Protein AF-A0A836VI85-F1 (afdb_monomer_lite)

pLDDT: mean 90.15, std 8.46, range [58.31, 97.88]

Secondary structure (DSSP, 8-state):
-EEEEEEEETTEEEEEEEE--SS------STTSSHHHHHHHHHTSS--SEEEEEETTEEEEEE-TTPPP-TT--SB--GGGS------SS----TTS-HHHHHHGGGTT-HHHHHHHHHHHHHTT-GGGTT-

Sequence (132 aa):
MSLDIHRQLGDFHLHVELEVGGEILVLYGASGAGKTSTLNAVAGLLTPDSGEIRLDDRVLFRRDAGGRGGRGDRSSLPPRKRGVGYVFQNYALFPHLTAEENVAFSRWPDRDGRNHSLELLERMSLTHLAGR

Foldseek 3Di:
DWDFFWADDPPDIDTDGDDDDPDDDDDDDDPPNCPVVVVCCLLVVDPTQATWDDDVVDTQAHDDHPDDDDDPDPRHDHNVPNPDDDDDPDDPADPPDFQLCRQLVVVPPDPVSNVVSCVVCVVVVNNVRRGD

Structure (mmCIF, N/CA/C/O backbone):
data_AF-A0A836VI85-F1
#
_entry.id   AF-A0A836VI85-F1
#
loop_
_atom_site.group_PDB
_atom_site.id
_atom_site.type_symbol
_atom_site.label_atom_id
_atom_site.label_alt_id
_atom_site.label_comp_id
_atom_site.label_asym_id
_atom_site.label_entity_id
_atom_site.label_seq_id
_atom_site.pdbx_PDB_ins_code
_atom_site.Cartn_x
_atom_site.Cartn_y
_atom_site.Cartn_z
_atom_site.occupancy
_atom_site.B_iso_or_equiv
_atom_site.auth_seq_id
_atom_site.auth_comp_id
_atom_site.auth_asym_id
_atom_site.auth_atom_id
_atom_site.pdbx_PDB_model_num
ATOM 1 N N . MET A 1 1 ? 12.113 -4.963 4.124 1.00 94.12 1 MET A N 1
ATOM 2 C CA . MET A 1 1 ? 11.492 -4.793 2.791 1.00 94.12 1 MET A CA 1
ATOM 3 C C . MET A 1 1 ? 12.558 -4.421 1.774 1.00 94.12 1 MET A C 1
ATOM 5 O O . MET A 1 1 ? 13.302 -3.482 2.011 1.00 94.12 1 MET A O 1
ATOM 9 N N . SER A 1 2 ? 12.611 -5.124 0.647 1.00 96.81 2 SER A N 1
ATOM 10 C CA . SER A 1 2 ? 13.443 -4.751 -0.501 1.00 96.81 2 SER A CA 1
ATOM 11 C C . SER A 1 2 ? 12.587 -4.603 -1.754 1.00 96.81 2 SER A C 1
ATOM 13 O O . SER A 1 2 ? 11.541 -5.246 -1.903 1.00 96.81 2 SER A O 1
ATOM 15 N N . LEU A 1 3 ? 12.998 -3.694 -2.626 1.00 96.19 3 LEU A N 1
ATOM 16 C CA . LEU A 1 3 ? 12.264 -3.284 -3.811 1.00 96.19 3 LEU A CA 1
ATOM 17 C C . LEU A 1 3 ? 13.271 -2.950 -4.907 1.00 96.19 3 LEU A C 1
ATOM 19 O O . LEU A 1 3 ? 14.096 -2.071 -4.704 1.00 96.19 3 LEU A O 1
ATOM 23 N N . ASP A 1 4 ? 13.140 -3.592 -6.059 1.00 97.81 4 ASP A N 1
ATOM 24 C CA . ASP A 1 4 ? 13.757 -3.171 -7.318 1.00 97.81 4 ASP A CA 1
ATOM 25 C C . ASP A 1 4 ? 12.705 -3.352 -8.409 1.00 97.81 4 ASP A C 1
ATOM 27 O O . ASP A 1 4 ? 12.344 -4.482 -8.732 1.00 97.81 4 ASP A O 1
ATOM 31 N N . ILE A 1 5 ? 12.107 -2.268 -8.901 1.00 97.19 5 ILE A N 1
ATOM 32 C CA . ILE A 1 5 ? 10.993 -2.346 -9.855 1.00 97.19 5 ILE A CA 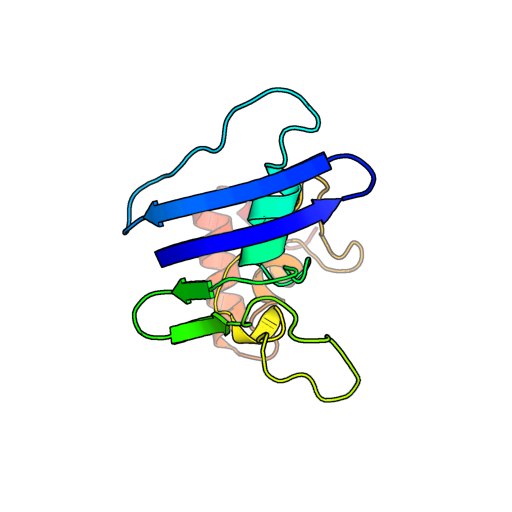1
ATOM 33 C C . ILE A 1 5 ? 11.140 -1.380 -11.011 1.00 97.19 5 ILE A C 1
ATOM 35 O O . ILE A 1 5 ? 11.547 -0.232 -10.847 1.00 97.19 5 ILE A O 1
ATOM 39 N N . HIS A 1 6 ? 10.650 -1.829 -12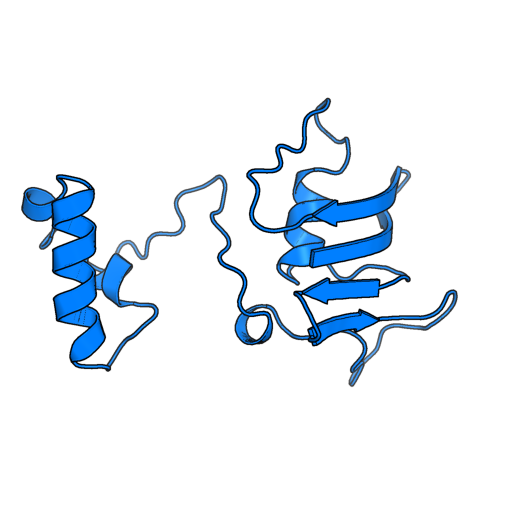.162 1.00 96.88 6 HIS A N 1
ATOM 40 C CA . HIS A 1 6 ? 10.520 -1.025 -13.366 1.00 96.88 6 HIS A CA 1
ATOM 41 C C . HIS A 1 6 ? 9.055 -0.928 -13.780 1.00 96.88 6 HIS A C 1
ATOM 43 O O . HIS A 1 6 ? 8.326 -1.927 -13.771 1.00 96.88 6 HIS A O 1
ATOM 49 N N . ARG A 1 7 ? 8.608 0.273 -14.150 1.00 95.38 7 ARG A N 1
ATOM 50 C CA . ARG A 1 7 ? 7.257 0.500 -14.667 1.00 95.38 7 ARG A CA 1
ATOM 51 C C . ARG A 1 7 ? 7.202 1.672 -15.644 1.00 95.38 7 ARG A C 1
ATOM 53 O O . ARG A 1 7 ? 7.519 2.799 -15.275 1.00 95.38 7 ARG A O 1
ATOM 60 N N . GLN A 1 8 ? 6.667 1.432 -16.836 1.00 94.62 8 GLN A N 1
ATOM 61 C CA . GLN A 1 8 ? 6.310 2.470 -17.794 1.00 94.62 8 GLN A CA 1
ATOM 62 C C . GLN A 1 8 ? 4.916 3.049 -17.486 1.00 94.62 8 GLN A C 1
ATOM 64 O O . GLN A 1 8 ? 3.927 2.324 -17.341 1.00 94.62 8 GLN A O 1
ATOM 69 N N . LEU A 1 9 ? 4.830 4.375 -17.390 1.00 93.06 9 LEU A N 1
ATOM 70 C CA . LEU A 1 9 ? 3.620 5.153 -17.116 1.00 93.06 9 LEU A CA 1
ATOM 71 C C . LEU A 1 9 ? 3.475 6.258 -18.170 1.00 93.06 9 LEU A C 1
ATOM 73 O O . LEU A 1 9 ? 3.863 7.403 -17.945 1.00 93.06 9 LEU A O 1
ATOM 77 N N . GLY A 1 10 ? 2.932 5.910 -19.340 1.00 92.06 10 GLY A N 1
ATOM 78 C CA . GLY A 1 10 ? 2.937 6.820 -20.490 1.00 92.06 10 GLY A CA 1
ATOM 79 C C . GLY A 1 10 ? 4.375 7.088 -20.927 1.00 92.06 10 GLY A C 1
ATOM 80 O O . GLY A 1 10 ? 5.093 6.134 -21.212 1.00 92.06 10 GLY A O 1
ATOM 81 N N . ASP A 1 11 ? 4.808 8.348 -20.898 1.00 93.19 11 ASP A N 1
ATOM 82 C CA . ASP A 1 11 ? 6.181 8.760 -21.240 1.00 93.19 11 ASP A CA 1
ATOM 83 C C . ASP A 1 11 ? 7.149 8.728 -20.042 1.00 93.19 11 ASP A C 1
ATOM 85 O O . ASP A 1 11 ? 8.344 8.977 -20.186 1.00 93.19 11 ASP A O 1
ATOM 89 N N . PHE A 1 12 ? 6.653 8.416 -18.842 1.00 94.19 12 PHE A N 1
ATOM 90 C CA . PHE A 1 12 ? 7.457 8.363 -17.625 1.00 94.19 12 PHE A CA 1
ATOM 91 C C . PHE A 1 12 ? 7.895 6.929 -17.310 1.00 94.19 12 PHE A C 1
ATOM 93 O O . PHE A 1 12 ? 7.060 6.036 -17.165 1.00 94.19 12 PHE A O 1
ATOM 100 N N . HIS A 1 13 ? 9.203 6.720 -17.149 1.00 95.38 13 HIS A N 1
ATOM 101 C CA . HIS A 1 13 ? 9.768 5.451 -16.699 1.00 95.38 13 HIS A CA 1
ATOM 102 C C . HIS A 1 13 ? 10.110 5.526 -15.207 1.00 95.38 13 HIS A C 1
ATOM 104 O O . HIS A 1 13 ? 11.006 6.264 -14.795 1.00 95.38 13 HIS A O 1
ATOM 110 N N . LEU A 1 14 ? 9.389 4.753 -14.399 1.00 96.81 14 LEU A N 1
ATOM 111 C CA . LEU A 1 14 ? 9.644 4.601 -12.975 1.00 96.81 14 LEU A CA 1
ATOM 112 C C . LEU A 1 14 ? 10.628 3.449 -12.759 1.00 96.81 14 LEU A C 1
ATOM 114 O O . LEU A 1 14 ? 10.283 2.298 -13.022 1.00 96.81 14 LEU A O 1
ATOM 118 N N . HIS A 1 15 ? 11.809 3.760 -12.229 1.00 97.31 15 HIS A N 1
ATOM 119 C CA . HIS A 1 15 ? 12.740 2.784 -11.661 1.00 97.31 15 HIS A CA 1
ATOM 120 C C . HIS A 1 15 ? 12.963 3.126 -10.192 1.00 97.31 15 HIS A C 1
ATOM 122 O O . HIS A 1 15 ? 13.254 4.278 -9.867 1.00 97.31 15 HIS A O 1
ATOM 128 N N . VAL A 1 16 ? 12.753 2.154 -9.307 1.00 97.56 16 VAL A N 1
ATOM 129 C CA . VAL A 1 16 ? 12.951 2.334 -7.868 1.00 97.56 16 VAL A CA 1
ATOM 130 C C . VAL A 1 16 ? 13.698 1.139 -7.321 1.00 97.56 16 VAL A C 1
ATOM 132 O O . VAL A 1 16 ? 13.172 0.031 -7.376 1.00 97.56 16 VAL A O 1
ATOM 135 N N . GLU A 1 17 ? 14.856 1.413 -6.735 1.00 97.69 17 GLU A N 1
ATOM 136 C CA . GLU A 1 17 ? 15.659 0.468 -5.972 1.00 97.69 17 GLU A CA 1
ATOM 137 C C . GLU A 1 17 ? 15.787 0.991 -4.535 1.00 97.69 17 GLU A C 1
ATOM 139 O O . GLU A 1 17 ? 16.211 2.130 -4.320 1.00 97.69 17 GLU A O 1
ATOM 144 N N . LEU A 1 18 ? 15.351 0.205 -3.549 1.00 95.69 18 LEU A N 1
ATOM 145 C CA . LEU A 1 18 ? 15.501 0.528 -2.130 1.00 95.69 18 LEU A CA 1
ATOM 146 C C . LEU A 1 18 ? 15.497 -0.722 -1.250 1.00 95.69 18 LEU A C 1
ATOM 148 O O . LEU A 1 18 ? 14.832 -1.721 -1.537 1.00 95.69 18 LEU A O 1
ATOM 152 N N . GLU A 1 19 ? 16.156 -0.596 -0.105 1.00 96.31 19 GLU A N 1
ATOM 153 C CA . GLU A 1 19 ? 16.006 -1.482 1.041 1.00 96.31 19 GLU A CA 1
ATOM 154 C C . GLU A 1 19 ? 15.591 -0.658 2.257 1.00 96.31 19 GLU A C 1
ATOM 156 O O . GLU A 1 19 ? 16.136 0.414 2.511 1.00 96.31 19 GLU A O 1
ATOM 161 N N . VAL A 1 20 ? 14.592 -1.157 2.982 1.00 94.88 20 VAL A N 1
ATOM 162 C CA . VAL A 1 20 ? 14.032 -0.537 4.185 1.00 94.88 20 VAL A CA 1
ATOM 163 C C . VAL A 1 20 ? 13.766 -1.599 5.239 1.00 94.88 20 VAL A C 1
ATOM 165 O O . VAL A 1 20 ? 13.231 -2.663 4.929 1.00 94.88 20 VAL A O 1
ATOM 168 N N . GLY A 1 21 ? 14.107 -1.318 6.487 1.00 93.38 21 GLY A N 1
ATOM 169 C CA . GLY A 1 21 ? 13.830 -2.148 7.650 1.00 93.38 21 GLY A CA 1
ATOM 170 C C . GLY A 1 21 ? 12.572 -1.708 8.402 1.00 93.38 21 GLY A C 1
ATOM 171 O O . GLY A 1 21 ? 11.487 -1.598 7.832 1.00 93.38 21 GLY A O 1
ATOM 172 N N . GLY A 1 22 ? 12.723 -1.519 9.715 1.00 91.12 22 GLY A N 1
ATOM 173 C CA . GLY A 1 22 ? 11.666 -1.081 10.634 1.00 91.12 22 GLY A CA 1
ATOM 174 C C . GLY A 1 22 ? 11.601 0.436 10.835 1.00 91.12 22 GLY A C 1
ATOM 175 O O . GLY A 1 22 ? 10.917 0.901 11.746 1.00 91.12 22 GLY A O 1
ATOM 176 N N . GLU A 1 23 ? 12.347 1.208 10.049 1.00 94.19 23 GLU A N 1
ATOM 177 C CA . GLU A 1 23 ? 12.362 2.665 10.113 1.00 94.19 23 GLU A CA 1
ATOM 178 C C . GLU A 1 23 ? 11.186 3.331 9.383 1.00 94.19 23 GLU A C 1
ATOM 180 O O . GLU A 1 23 ? 10.450 2.728 8.600 1.00 94.19 23 GLU A O 1
ATOM 185 N N . ILE A 1 24 ? 11.027 4.633 9.629 1.00 95.00 24 ILE A N 1
ATOM 186 C CA . ILE A 1 24 ? 10.090 5.480 8.894 1.00 95.00 24 ILE A CA 1
ATOM 187 C C . ILE A 1 24 ? 10.799 6.013 7.645 1.00 95.00 24 ILE A C 1
ATOM 189 O O . ILE A 1 24 ? 11.646 6.901 7.735 1.00 95.00 24 ILE A O 1
ATOM 193 N N . LEU A 1 25 ? 10.413 5.503 6.475 1.00 94.75 25 LEU A N 1
ATOM 194 C CA . LEU A 1 25 ? 10.841 6.033 5.181 1.00 94.75 25 LEU A CA 1
ATOM 195 C C . LEU A 1 25 ? 9.862 7.103 4.676 1.00 94.75 25 LEU A C 1
ATOM 197 O O . LEU A 1 25 ? 8.652 6.877 4.618 1.00 94.75 25 LEU A O 1
ATOM 201 N N . VAL A 1 26 ? 10.394 8.234 4.206 1.00 95.12 26 VAL A N 1
ATOM 202 C CA . VAL A 1 26 ? 9.623 9.268 3.501 1.00 95.12 26 VAL A CA 1
ATOM 203 C C . VAL A 1 26 ? 10.044 9.325 2.033 1.00 95.12 26 VAL A C 1
ATOM 205 O O . VAL A 1 26 ? 11.195 9.615 1.720 1.00 95.12 26 VAL A O 1
ATOM 208 N N . LEU A 1 27 ? 9.095 9.109 1.117 1.00 94.50 27 LEU A N 1
ATOM 209 C CA . LEU A 1 27 ? 9.290 9.360 -0.314 1.00 94.50 27 LEU A CA 1
ATOM 210 C C . LEU A 1 27 ? 8.944 10.820 -0.630 1.00 94.50 27 LEU A C 1
ATOM 212 O O . LEU A 1 27 ? 7.773 11.203 -0.610 1.00 94.50 27 LEU A O 1
ATOM 216 N N . TYR A 1 28 ? 9.951 11.631 -0.952 1.00 95.00 28 TYR A N 1
ATOM 217 C CA . TYR A 1 28 ? 9.795 13.056 -1.254 1.00 95.00 28 TYR A CA 1
ATOM 218 C C . TYR A 1 28 ? 10.166 13.383 -2.707 1.00 95.00 28 TYR A C 1
ATOM 220 O O . TYR A 1 28 ? 11.048 12.763 -3.291 1.00 95.00 28 TYR A O 1
ATOM 228 N N . GLY A 1 29 ? 9.481 14.362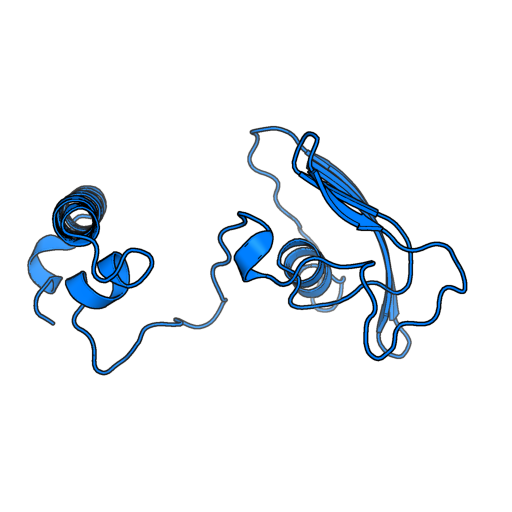 -3.305 1.00 94.38 29 GLY A N 1
ATOM 229 C CA . GLY A 1 29 ? 9.751 14.825 -4.669 1.00 94.38 29 GLY A CA 1
ATOM 230 C C . GLY A 1 29 ? 8.565 15.551 -5.304 1.00 94.38 29 GLY A C 1
ATOM 231 O O . GLY A 1 29 ? 7.457 15.538 -4.758 1.00 94.38 29 GLY A O 1
ATOM 232 N N . ALA A 1 30 ? 8.771 16.141 -6.484 1.00 93.88 30 ALA A N 1
ATOM 233 C CA . ALA A 1 30 ? 7.748 16.884 -7.229 1.00 93.88 30 ALA A CA 1
ATOM 234 C C . ALA A 1 30 ? 6.500 16.041 -7.565 1.00 93.88 30 ALA A C 1
ATOM 236 O O . ALA A 1 30 ? 6.526 14.803 -7.537 1.00 93.88 30 ALA A O 1
ATOM 237 N N . SER A 1 31 ? 5.380 16.699 -7.883 1.00 92.56 31 SER A N 1
ATOM 238 C CA . SER A 1 31 ? 4.206 15.999 -8.423 1.00 92.56 31 SER A CA 1
ATOM 239 C C . SER A 1 31 ? 4.593 15.215 -9.682 1.00 92.56 31 SER A C 1
ATOM 241 O O . SER A 1 31 ? 5.412 15.678 -10.469 1.00 92.56 31 SER A O 1
ATOM 243 N N . GLY A 1 32 ? 4.065 14.001 -9.839 1.00 91.19 32 GLY A N 1
ATOM 244 C CA . GLY A 1 32 ? 4.422 13.124 -10.960 1.00 91.19 32 GLY A CA 1
ATOM 245 C C . GLY A 1 32 ? 5.737 12.345 -10.809 1.00 91.19 32 GLY A C 1
ATOM 246 O O . GLY A 1 32 ? 5.966 11.436 -11.591 1.00 91.19 32 GLY A O 1
ATOM 247 N N . ALA A 1 33 ? 6.547 12.578 -9.767 1.00 94.06 33 ALA A N 1
ATOM 248 C CA . ALA A 1 33 ? 7.815 11.859 -9.547 1.00 94.06 33 ALA A CA 1
ATOM 249 C C . ALA A 1 33 ? 7.674 10.359 -9.177 1.00 94.06 33 ALA A C 1
ATOM 251 O O . ALA A 1 33 ? 8.610 9.754 -8.673 1.00 94.06 33 ALA A O 1
ATOM 252 N N . GLY A 1 34 ? 6.492 9.757 -9.337 1.00 94.69 34 GLY A N 1
ATOM 253 C CA . GLY A 1 34 ? 6.284 8.325 -9.106 1.00 94.69 34 GLY A CA 1
ATOM 254 C C . GLY A 1 34 ? 5.966 7.892 -7.672 1.00 94.69 34 GLY A C 1
ATOM 255 O O . GLY A 1 34 ? 5.612 6.739 -7.487 1.00 94.69 34 GLY A O 1
ATOM 256 N N . LYS A 1 35 ? 5.975 8.783 -6.669 1.00 95.56 35 LYS A N 1
ATOM 257 C CA . LYS A 1 35 ? 5.717 8.447 -5.244 1.00 95.56 35 LYS A CA 1
ATOM 258 C C . LYS A 1 35 ? 4.487 7.554 -5.017 1.00 95.56 35 LYS A C 1
ATOM 260 O O . LYS A 1 35 ? 4.591 6.473 -4.447 1.00 95.56 35 LYS A O 1
ATOM 265 N N . THR A 1 36 ? 3.319 7.996 -5.487 1.00 94.56 36 THR A N 1
ATOM 266 C CA . THR A 1 36 ? 2.065 7.239 -5.352 1.00 94.56 36 THR A CA 1
ATOM 267 C C . THR A 1 36 ? 2.123 5.928 -6.131 1.00 94.56 36 THR A C 1
ATOM 269 O O . THR A 1 36 ? 1.610 4.921 -5.662 1.00 94.56 36 THR A O 1
ATOM 272 N N . SER A 1 37 ? 2.787 5.906 -7.289 1.00 95.75 37 SER A N 1
ATOM 273 C CA . SER A 1 37 ? 2.988 4.687 -8.077 1.00 95.75 37 SER A CA 1
ATOM 274 C C . SER A 1 37 ? 3.879 3.677 -7.354 1.00 95.75 37 SER A C 1
ATOM 276 O O . SER A 1 37 ? 3.556 2.493 -7.362 1.00 95.75 37 SER A O 1
ATOM 278 N N . THR A 1 38 ? 4.934 4.129 -6.671 1.00 96.44 38 THR A N 1
ATOM 279 C CA . THR A 1 38 ? 5.794 3.296 -5.821 1.00 96.44 38 THR A CA 1
ATOM 280 C C . THR A 1 38 ? 4.997 2.690 -4.669 1.00 96.44 38 THR A C 1
ATOM 282 O O . THR A 1 38 ? 5.011 1.474 -4.481 1.00 96.44 38 THR A O 1
ATOM 285 N N . LEU A 1 39 ? 4.225 3.505 -3.940 1.00 95.69 39 LEU A N 1
ATOM 286 C CA . LEU A 1 39 ? 3.379 3.013 -2.846 1.00 95.69 39 LEU A CA 1
ATOM 287 C C . LEU A 1 39 ? 2.291 2.048 -3.352 1.00 95.69 39 LEU A C 1
ATOM 289 O O . LEU A 1 39 ? 2.073 0.993 -2.756 1.00 95.69 39 LEU A O 1
ATOM 293 N N . ASN A 1 40 ? 1.663 2.348 -4.492 1.00 95.62 40 ASN A N 1
ATOM 294 C CA . ASN A 1 40 ? 0.701 1.459 -5.145 1.00 95.62 40 ASN A CA 1
ATOM 295 C C . ASN A 1 40 ? 1.345 0.137 -5.583 1.00 95.62 40 ASN A C 1
ATOM 297 O O . ASN A 1 40 ? 0.698 -0.908 -5.493 1.00 95.62 40 ASN A O 1
ATOM 301 N N . ALA A 1 41 ? 2.598 0.158 -6.044 1.00 96.25 41 ALA A N 1
ATOM 302 C CA . ALA A 1 41 ? 3.328 -1.043 -6.430 1.00 96.25 41 ALA A CA 1
ATOM 303 C C . ALA A 1 41 ? 3.572 -1.958 -5.228 1.00 96.25 41 ALA A C 1
ATOM 305 O O . ALA A 1 41 ? 3.303 -3.156 -5.317 1.00 96.25 41 ALA A O 1
ATOM 306 N N . VAL A 1 42 ? 3.987 -1.396 -4.088 1.00 96.19 42 VAL A N 1
ATOM 307 C CA . VAL A 1 42 ? 4.159 -2.125 -2.818 1.00 96.19 42 VAL A CA 1
ATOM 308 C C . VAL A 1 42 ? 2.821 -2.674 -2.309 1.00 96.19 42 VAL A C 1
ATOM 310 O O . VAL A 1 42 ? 2.731 -3.853 -1.959 1.00 96.19 42 VAL A O 1
ATOM 313 N N . ALA A 1 43 ? 1.750 -1.878 -2.364 1.00 95.56 43 ALA A N 1
ATOM 314 C CA . ALA A 1 43 ? 0.403 -2.288 -1.957 1.00 95.56 43 ALA A CA 1
ATOM 315 C C . ALA A 1 43 ? -0.266 -3.290 -2.919 1.00 95.56 43 ALA A C 1
ATOM 317 O O . ALA A 1 43 ? -1.255 -3.927 -2.563 1.00 95.56 43 ALA A O 1
ATOM 318 N N . GLY A 1 44 ? 0.259 -3.455 -4.136 1.00 95.12 44 GLY A N 1
ATOM 319 C CA . GLY A 1 44 ? -0.316 -4.316 -5.175 1.00 95.12 44 GLY A CA 1
ATOM 320 C C . GLY A 1 44 ? -1.497 -3.716 -5.926 1.00 95.12 44 GLY A C 1
ATOM 321 O O . GLY A 1 44 ? -2.223 -4.445 -6.597 1.00 95.12 44 GLY A O 1
ATOM 322 N N . LEU A 1 45 ? -1.690 -2.404 -5.807 1.00 94.25 45 LEU A N 1
ATOM 323 C CA . LEU A 1 45 ? -2.660 -1.618 -6.572 1.00 94.25 45 LEU A CA 1
ATOM 324 C C . LEU A 1 45 ? -2.124 -1.250 -7.963 1.00 94.25 45 LEU A C 1
ATOM 326 O O . LEU A 1 45 ? -2.892 -0.941 -8.868 1.00 94.25 45 LEU A O 1
ATOM 330 N N . LEU A 1 46 ? -0.804 -1.313 -8.133 1.00 94.38 46 LEU A N 1
ATOM 331 C CA . LEU A 1 46 ? -0.109 -1.199 -9.405 1.00 94.38 46 LEU A CA 1
ATOM 332 C C . LEU A 1 46 ? 0.796 -2.422 -9.580 1.00 94.38 46 LEU A C 1
ATOM 334 O O . LEU A 1 46 ? 1.477 -2.840 -8.647 1.00 94.38 46 LEU A O 1
ATOM 338 N N . THR A 1 47 ? 0.804 -3.018 -10.770 1.00 94.00 47 THR A N 1
ATOM 339 C CA . THR A 1 47 ? 1.711 -4.127 -11.093 1.00 94.00 47 THR A CA 1
ATOM 340 C C . THR A 1 47 ? 2.896 -3.582 -11.889 1.00 94.00 47 THR A C 1
ATOM 342 O O . THR A 1 47 ? 2.657 -3.011 -12.953 1.00 94.00 47 THR A O 1
ATOM 345 N N . PRO A 1 48 ? 4.146 -3.735 -11.411 1.00 95.31 48 PRO A N 1
ATOM 346 C CA . PRO A 1 48 ? 5.327 -3.373 -12.192 1.00 95.31 48 PRO A CA 1
ATOM 347 C C . PRO A 1 48 ? 5.434 -4.180 -13.492 1.00 95.31 48 PRO A C 1
ATOM 349 O O . PRO A 1 48 ? 4.802 -5.232 -13.643 1.00 95.31 48 PRO A O 1
ATOM 352 N N . ASP A 1 49 ? 6.252 -3.700 -14.424 1.00 94.19 49 ASP A N 1
ATOM 353 C CA . ASP A 1 49 ? 6.551 -4.398 -15.676 1.00 94.19 49 ASP A CA 1
ATOM 354 C C . ASP A 1 49 ? 7.607 -5.481 -15.475 1.00 94.19 49 ASP A C 1
ATOM 356 O O . ASP A 1 49 ? 7.476 -6.553 -16.059 1.00 94.19 49 ASP A O 1
ATOM 360 N N . SER A 1 50 ? 8.585 -5.238 -14.601 1.00 95.50 50 SER A N 1
ATOM 361 C CA . SER A 1 50 ? 9.607 -6.200 -14.177 1.00 95.50 50 SER A CA 1
ATOM 362 C C . SER A 1 50 ? 10.187 -5.826 -12.810 1.00 95.50 50 SER A C 1
ATOM 364 O O . SER A 1 50 ? 9.870 -4.766 -12.260 1.00 95.50 50 SER A O 1
ATOM 366 N N . GLY A 1 51 ? 11.024 -6.710 -12.269 1.00 96.19 51 GLY A N 1
ATOM 367 C CA . GLY A 1 51 ? 11.697 -6.543 -10.987 1.00 96.19 51 GLY A CA 1
ATOM 368 C C . GLY A 1 51 ? 11.079 -7.385 -9.872 1.00 96.19 51 GLY A C 1
ATOM 369 O O . GLY A 1 51 ? 10.355 -8.350 -10.129 1.00 96.19 51 GLY A O 1
ATOM 370 N N . GLU A 1 52 ? 11.355 -7.022 -8.626 1.00 97.06 52 GLU A N 1
ATOM 371 C CA . GLU A 1 52 ? 10.999 -7.760 -7.421 1.00 97.06 52 GLU A CA 1
ATOM 372 C C . GLU A 1 52 ? 10.581 -6.832 -6.269 1.00 97.06 52 GLU A C 1
ATOM 374 O O . GLU A 1 52 ? 11.120 -5.748 -6.067 1.00 97.06 52 GLU A O 1
ATOM 379 N N . ILE A 1 53 ? 9.604 -7.289 -5.482 1.00 97.88 53 ILE A N 1
ATOM 380 C CA . ILE A 1 53 ? 9.203 -6.685 -4.209 1.00 97.88 53 ILE A CA 1
ATOM 381 C C . ILE A 1 53 ? 9.220 -7.788 -3.156 1.00 97.88 53 ILE A C 1
ATOM 383 O O . ILE A 1 53 ? 8.474 -8.766 -3.288 1.00 97.88 53 ILE A O 1
ATOM 387 N N . ARG A 1 54 ? 9.999 -7.617 -2.085 1.00 97.12 54 ARG A N 1
ATOM 388 C CA . ARG A 1 54 ? 10.013 -8.520 -0.928 1.00 97.12 54 ARG A CA 1
ATOM 389 C C . ARG A 1 54 ? 9.663 -7.794 0.357 1.00 97.12 54 ARG A C 1
ATOM 391 O O . ARG A 1 54 ? 10.185 -6.720 0.645 1.00 97.12 54 ARG A O 1
ATOM 398 N N . LEU A 1 55 ? 8.850 -8.440 1.178 1.00 95.44 55 LEU A N 1
ATOM 399 C CA . LEU A 1 55 ? 8.657 -8.078 2.574 1.00 95.44 55 LEU A CA 1
ATOM 400 C C . LEU A 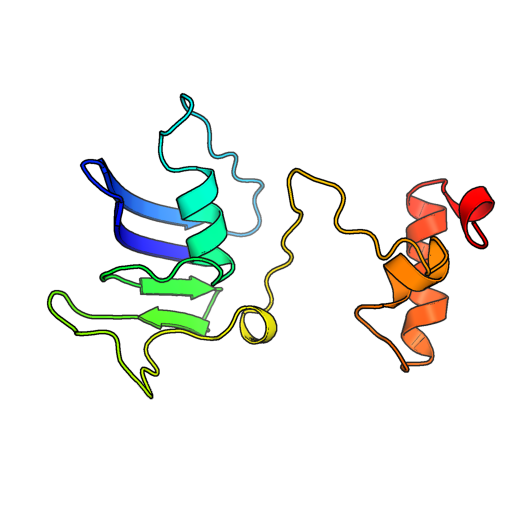1 55 ? 9.233 -9.213 3.417 1.00 95.44 55 LEU A C 1
ATOM 402 O O . LEU A 1 55 ? 8.680 -10.312 3.426 1.00 95.44 55 LEU A O 1
ATOM 406 N N . ASP A 1 56 ? 10.374 -8.951 4.046 1.00 90.12 56 ASP A N 1
ATOM 407 C CA . ASP A 1 56 ? 11.198 -9.954 4.725 1.00 90.12 56 ASP A CA 1
ATOM 408 C C . ASP A 1 56 ? 11.500 -11.138 3.780 1.00 90.12 56 ASP A C 1
ATOM 410 O O . ASP A 1 56 ? 11.936 -10.941 2.640 1.00 90.12 56 ASP A O 1
ATOM 414 N N . ASP A 1 57 ? 11.202 -12.368 4.195 1.00 90.56 57 ASP A N 1
ATOM 415 C CA . ASP A 1 57 ? 11.397 -13.568 3.371 1.00 90.56 57 ASP A CA 1
ATOM 416 C C . ASP A 1 57 ? 10.306 -13.780 2.309 1.00 90.56 57 ASP A C 1
ATOM 418 O O . ASP A 1 57 ? 10.385 -14.702 1.490 1.00 90.56 57 ASP A O 1
ATOM 422 N N . ARG A 1 58 ? 9.265 -12.939 2.287 1.00 94.75 58 ARG A N 1
ATOM 423 C CA . ARG A 1 58 ? 8.104 -13.118 1.411 1.00 94.75 58 ARG A CA 1
ATOM 424 C C . ARG A 1 58 ? 8.236 -12.299 0.135 1.00 94.75 58 ARG A C 1
ATOM 426 O O . ARG A 1 58 ? 8.203 -11.072 0.155 1.00 94.75 58 ARG A O 1
ATOM 433 N N . VAL A 1 59 ? 8.261 -12.989 -1.002 1.00 96.50 59 VAL A N 1
ATOM 434 C CA . VAL A 1 59 ? 8.161 -12.362 -2.327 1.00 96.50 59 VAL A CA 1
ATOM 435 C C . VAL A 1 59 ? 6.714 -11.929 -2.572 1.00 96.50 59 VAL A C 1
ATOM 437 O O . VAL A 1 59 ? 5.808 -12.760 -2.659 1.00 96.50 59 VAL A O 1
ATOM 440 N N . LEU A 1 60 ? 6.489 -10.620 -2.669 1.00 96.75 60 LEU A N 1
ATOM 441 C CA . LEU A 1 60 ? 5.185 -10.023 -2.969 1.00 96.75 60 LEU A CA 1
ATOM 442 C C . LEU A 1 60 ? 4.960 -9.879 -4.472 1.00 96.75 60 LEU A C 1
ATOM 444 O O . LEU A 1 60 ? 3.831 -10.012 -4.951 1.00 96.75 60 LEU A O 1
ATOM 448 N N . PHE A 1 61 ? 6.034 -9.597 -5.204 1.00 96.81 61 PHE A N 1
ATOM 449 C CA . PHE A 1 61 ? 6.055 -9.557 -6.655 1.00 96.81 61 PHE A CA 1
ATOM 450 C C . PHE A 1 61 ? 7.429 -9.991 -7.170 1.00 96.81 61 PHE A C 1
ATOM 452 O O . PHE A 1 61 ? 8.430 -9.638 -6.558 1.00 96.81 61 PHE A O 1
ATOM 459 N N . ARG A 1 62 ? 7.484 -10.726 -8.283 1.00 95.62 62 ARG A N 1
ATOM 460 C CA . ARG A 1 62 ? 8.713 -10.990 -9.044 1.00 95.62 62 ARG A CA 1
ATOM 461 C C . ARG A 1 62 ? 8.377 -11.246 -10.502 1.00 95.62 62 ARG A C 1
ATOM 463 O O . ARG A 1 62 ? 7.613 -12.168 -10.784 1.00 95.62 62 ARG A O 1
ATOM 470 N N . ARG A 1 63 ? 8.985 -10.499 -11.420 1.00 93.81 63 ARG A N 1
ATOM 471 C CA . ARG A 1 63 ? 8.873 -10.747 -12.858 1.00 93.81 63 ARG A CA 1
ATOM 472 C C . ARG A 1 63 ? 10.159 -10.372 -13.589 1.00 93.81 63 ARG A C 1
ATOM 474 O O . ARG A 1 63 ? 10.659 -9.263 -13.428 1.00 93.81 63 ARG A O 1
ATOM 481 N N . ASP A 1 64 ? 10.624 -11.269 -14.448 1.00 90.38 64 ASP A N 1
ATOM 482 C CA . ASP A 1 64 ? 11.791 -11.029 -15.296 1.00 90.38 64 ASP A CA 1
ATOM 483 C C . ASP A 1 64 ? 11.502 -9.999 -16.397 1.00 90.38 64 ASP A C 1
ATOM 485 O O . ASP A 1 64 ? 10.354 -9.794 -16.814 1.00 90.38 64 ASP A O 1
ATOM 489 N N . ALA A 1 65 ? 12.563 -9.374 -16.909 1.00 81.69 65 ALA A N 1
ATOM 490 C CA . ALA A 1 65 ? 12.474 -8.460 -18.041 1.00 81.69 65 ALA A CA 1
ATOM 491 C C . ALA A 1 65 ? 11.881 -9.173 -19.273 1.00 81.69 65 ALA A C 1
ATOM 493 O O . ALA A 1 65 ? 12.341 -10.238 -19.679 1.00 81.69 65 ALA A O 1
ATOM 494 N N . GLY A 1 66 ? 10.835 -8.591 -19.867 1.00 75.50 66 GLY A N 1
ATOM 495 C CA . GLY A 1 66 ? 10.124 -9.175 -21.013 1.00 75.50 66 GLY A CA 1
ATOM 496 C C . GLY A 1 66 ? 9.046 -10.209 -20.655 1.00 75.50 66 GLY A C 1
ATOM 497 O O . GLY A 1 66 ? 8.340 -10.682 -21.551 1.00 75.50 66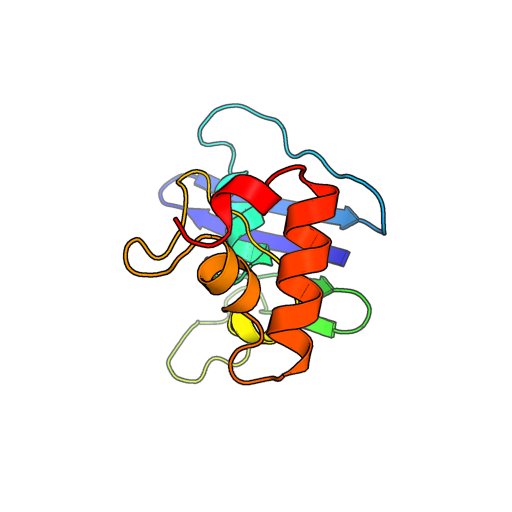 GLY A O 1
ATOM 498 N N . GLY A 1 67 ? 8.861 -10.527 -19.368 1.00 74.69 67 GLY A N 1
ATOM 499 C CA . GLY A 1 67 ? 7.733 -11.329 -18.900 1.00 74.69 67 GLY A CA 1
ATOM 500 C C . GLY A 1 67 ? 6.402 -10.641 -19.218 1.00 74.69 67 GLY A C 1
ATOM 501 O O . GLY A 1 67 ? 6.199 -9.471 -18.898 1.00 74.69 67 GLY A O 1
ATOM 502 N N . ARG A 1 68 ? 5.466 -11.349 -19.859 1.00 69.56 68 ARG A N 1
ATOM 503 C CA . ARG A 1 68 ? 4.140 -10.794 -20.172 1.00 69.56 68 ARG A CA 1
ATOM 504 C C . ARG A 1 68 ? 3.156 -11.098 -19.046 1.00 69.56 68 ARG A C 1
ATOM 506 O O . ARG A 1 68 ? 2.933 -12.259 -18.718 1.00 69.56 68 ARG A O 1
ATOM 513 N N . GLY A 1 69 ? 2.536 -10.053 -18.498 1.00 68.12 69 GLY A N 1
ATOM 514 C CA . GLY A 1 69 ? 1.386 -10.194 -17.605 1.00 68.12 69 GLY A CA 1
ATOM 515 C C . GLY A 1 69 ? 0.154 -10.681 -18.374 1.00 68.12 69 GLY A C 1
ATOM 516 O O . GLY A 1 69 ? -0.110 -10.231 -19.489 1.00 68.12 69 GLY A O 1
ATOM 517 N N . GLY A 1 70 ? -0.602 -11.611 -17.792 1.00 69.38 70 GLY A N 1
ATOM 518 C CA . GLY A 1 70 ? -1.764 -12.222 -18.435 1.00 69.38 70 GLY A CA 1
ATOM 519 C C . GLY A 1 70 ? -2.698 -12.923 -17.451 1.00 69.38 70 GLY A C 1
ATOM 520 O O . GLY A 1 70 ? -2.512 -12.884 -16.234 1.00 69.38 70 GLY A O 1
ATOM 521 N N . ARG A 1 71 ? -3.736 -13.578 -17.979 1.00 60.94 71 ARG A N 1
ATOM 522 C CA . ARG A 1 71 ? -4.685 -14.350 -17.165 1.00 60.94 71 ARG A CA 1
ATOM 523 C C . ARG A 1 71 ? -3.946 -15.519 -16.505 1.00 60.94 71 ARG A C 1
ATOM 525 O O . ARG A 1 71 ? -3.450 -16.395 -17.201 1.00 60.94 71 ARG A O 1
ATOM 532 N N . GLY A 1 72 ? -3.886 -15.525 -15.175 1.00 68.88 72 GLY A N 1
ATOM 533 C CA . GLY A 1 72 ? -3.156 -16.540 -14.408 1.00 68.88 72 GLY A CA 1
ATOM 534 C C . GLY A 1 72 ? -1.711 -16.169 -14.065 1.00 68.88 72 GLY A C 1
ATOM 535 O O . GLY A 1 72 ? -0.977 -17.031 -13.588 1.00 68.88 72 GLY A O 1
ATOM 536 N N . ASP A 1 73 ? -1.305 -14.913 -14.273 1.00 76.31 73 ASP A N 1
ATOM 537 C CA . ASP A 1 73 ? -0.010 -14.423 -13.812 1.00 76.31 73 ASP A CA 1
ATOM 538 C C . ASP A 1 73 ? 0.116 -14.557 -12.283 1.00 76.31 73 ASP A C 1
ATOM 540 O O . ASP A 1 73 ? -0.672 -14.000 -11.515 1.00 76.31 73 ASP A O 1
ATOM 544 N N . ARG A 1 74 ? 1.108 -15.342 -11.851 1.00 81.38 74 ARG A N 1
ATOM 545 C CA . ARG A 1 74 ? 1.435 -15.587 -10.438 1.00 81.38 74 ARG A CA 1
ATOM 546 C C . ARG A 1 74 ? 2.599 -14.722 -9.961 1.00 81.38 74 ARG A C 1
ATOM 548 O O . ARG A 1 74 ? 3.038 -14.888 -8.827 1.00 81.38 74 ARG A O 1
ATOM 555 N N . SER A 1 75 ? 3.082 -13.809 -10.804 1.00 86.25 75 SER A N 1
ATOM 556 C CA . SER A 1 75 ? 4.181 -12.904 -10.489 1.00 86.25 75 SER A CA 1
ATOM 557 C C . SER A 1 75 ? 3.835 -11.926 -9.376 1.00 86.25 75 SER A C 1
ATOM 559 O O . SER A 1 75 ? 4.742 -11.305 -8.845 1.00 86.25 75 SER A O 1
ATOM 561 N N . SER A 1 76 ? 2.553 -11.736 -9.043 1.00 92.44 76 SER A N 1
ATOM 562 C CA . SER A 1 76 ? 2.095 -10.718 -8.100 1.00 92.44 76 SER A CA 1
ATOM 563 C C . SER A 1 76 ? 1.079 -11.272 -7.109 1.00 92.44 76 SER A C 1
ATOM 565 O O . SER A 1 76 ? 0.039 -11.811 -7.493 1.00 92.44 76 SER A O 1
ATOM 567 N N . LEU A 1 77 ? 1.335 -11.084 -5.815 1.00 95.12 77 LEU A N 1
ATOM 568 C CA . LEU A 1 77 ? 0.321 -11.314 -4.795 1.00 95.12 77 LEU A CA 1
ATOM 569 C C . LEU A 1 77 ? -0.749 -10.211 -4.859 1.00 95.12 77 LEU A C 1
ATOM 571 O O . LEU A 1 77 ? -0.404 -9.029 -4.968 1.00 95.12 77 LEU A O 1
ATOM 575 N N . PRO A 1 78 ? -2.044 -10.556 -4.724 1.00 93.69 78 PRO A N 1
ATOM 576 C CA . PRO A 1 78 ? -3.098 -9.552 -4.623 1.00 93.69 78 PRO A CA 1
ATOM 577 C C . PRO A 1 78 ? -2.946 -8.741 -3.322 1.00 93.69 78 PRO A C 1
ATOM 579 O O . PRO A 1 78 ? -2.498 -9.321 -2.326 1.00 93.69 78 PRO A O 1
ATOM 582 N N . PRO A 1 79 ? -3.390 -7.466 -3.274 1.00 93.88 79 PRO A N 1
ATOM 583 C CA . PRO A 1 79 ? -3.212 -6.568 -2.123 1.00 93.88 79 PRO A CA 1
ATOM 584 C C . PRO A 1 79 ? -3.494 -7.210 -0.759 1.00 93.88 79 PRO A C 1
ATOM 586 O O . PRO A 1 79 ? -2.639 -7.228 0.122 1.00 93.88 79 PRO A O 1
ATOM 589 N N . ARG A 1 80 ? -4.647 -7.881 -0.622 1.00 91.88 80 ARG A N 1
ATOM 590 C CA . ARG A 1 80 ? -5.079 -8.557 0.617 1.00 91.88 80 ARG A CA 1
ATOM 591 C C . ARG A 1 80 ? -4.136 -9.650 1.138 1.00 91.88 80 ARG A C 1
ATOM 593 O O . ARG A 1 80 ? -4.230 -10.028 2.296 1.00 91.88 80 ARG A O 1
ATOM 600 N N . LYS A 1 81 ? -3.260 -10.205 0.292 1.00 93.12 81 LYS A N 1
ATOM 601 C CA . LYS A 1 81 ? -2.293 -11.253 0.672 1.00 93.12 81 LYS A CA 1
ATOM 602 C C . LYS A 1 81 ? -0.904 -10.697 0.988 1.00 93.12 81 LYS A C 1
ATOM 604 O O . LYS A 1 81 ? -0.024 -11.470 1.374 1.00 93.12 81 LYS A O 1
ATOM 609 N N . ARG A 1 82 ? -0.689 -9.390 0.821 1.00 94.44 82 ARG A N 1
ATOM 610 C CA . ARG A 1 82 ? 0.631 -8.771 0.988 1.00 94.44 82 ARG A CA 1
ATOM 611 C C . ARG A 1 82 ? 0.999 -8.490 2.439 1.00 94.44 82 ARG A C 1
ATOM 613 O O . ARG A 1 82 ? 2.181 -8.452 2.739 1.00 94.44 82 ARG A O 1
ATOM 620 N N . GLY A 1 83 ? 0.015 -8.369 3.334 1.00 90.25 83 GLY A N 1
ATOM 621 C CA . GLY A 1 83 ? 0.274 -8.016 4.736 1.00 90.25 83 GLY A CA 1
ATOM 622 C C . GLY A 1 83 ? 0.763 -6.574 4.902 1.00 90.25 83 GLY A C 1
ATOM 623 O O . GLY A 1 83 ? 1.547 -6.298 5.797 1.00 90.25 83 GLY A O 1
ATOM 624 N N . VAL A 1 84 ? 0.323 -5.673 4.018 1.00 92.06 84 VAL A N 1
ATOM 625 C CA . VAL A 1 84 ? 0.678 -4.248 4.014 1.00 92.06 84 VAL A CA 1
ATOM 626 C C . VAL A 1 84 ? -0.580 -3.431 4.302 1.00 92.06 84 VAL A C 1
ATOM 628 O O . VAL A 1 84 ? -1.608 -3.640 3.655 1.00 92.06 84 VAL A O 1
ATOM 631 N N . GLY A 1 85 ? -0.501 -2.503 5.257 1.00 90.81 85 GLY A N 1
ATOM 632 C CA . GLY A 1 85 ? -1.530 -1.485 5.475 1.00 90.81 85 GLY A CA 1
ATOM 633 C C . GLY A 1 85 ? -1.377 -0.341 4.473 1.00 90.81 85 GLY A C 1
ATOM 634 O O . GLY A 1 85 ? -0.262 0.105 4.214 1.00 90.81 85 GLY A O 1
ATOM 635 N N . TYR A 1 86 ? -2.483 0.137 3.905 1.00 91.69 86 TYR A N 1
ATOM 636 C CA . TYR A 1 86 ? -2.475 1.233 2.936 1.00 91.69 86 TYR A CA 1
ATOM 637 C C . TYR A 1 86 ? -3.520 2.278 3.312 1.00 91.69 86 TYR A C 1
ATOM 639 O O . TYR A 1 86 ? -4.705 1.964 3.410 1.00 91.69 86 TYR A O 1
ATOM 647 N N . VAL A 1 87 ? -3.077 3.519 3.510 1.00 88.81 87 VAL A N 1
ATOM 648 C CA . VAL A 1 87 ? -3.947 4.657 3.822 1.00 88.81 87 VAL A CA 1
ATOM 649 C C . VAL A 1 87 ? -4.002 5.564 2.598 1.00 88.81 87 VAL A C 1
ATOM 651 O O . VAL A 1 87 ? -2.977 6.045 2.118 1.00 88.81 87 VAL A O 1
ATOM 654 N N . PHE A 1 88 ? -5.205 5.765 2.066 1.00 81.06 88 PHE A N 1
ATOM 655 C CA . PHE A 1 88 ? -5.437 6.595 0.887 1.00 81.06 88 PHE A CA 1
ATOM 656 C C . PHE A 1 88 ? -5.391 8.088 1.237 1.00 81.06 88 PHE A C 1
ATOM 658 O O . PHE A 1 88 ? -5.647 8.480 2.371 1.00 81.06 88 PHE A O 1
ATOM 665 N N . GLN A 1 89 ? -5.110 8.930 0.238 1.00 75.50 89 GLN A N 1
ATOM 666 C CA . GLN A 1 89 ? -5.158 10.391 0.396 1.00 75.50 89 GLN A CA 1
ATOM 667 C C . GLN A 1 89 ? -6.575 10.904 0.691 1.00 75.50 89 GLN A C 1
ATOM 669 O O . GLN A 1 89 ? -6.735 11.868 1.431 1.00 75.50 89 GLN A O 1
ATOM 674 N N . ASN A 1 90 ? -7.594 10.243 0.133 1.00 79.62 90 ASN A N 1
ATOM 675 C CA . ASN A 1 90 ? -8.994 10.503 0.452 1.00 79.62 90 ASN A CA 1
ATOM 676 C C . ASN A 1 90 ? -9.464 9.512 1.517 1.00 79.62 90 ASN A C 1
ATOM 678 O O . ASN A 1 90 ? -9.120 8.330 1.452 1.00 79.62 90 ASN A O 1
ATOM 682 N N . TYR A 1 91 ? -10.284 9.979 2.459 1.00 75.12 91 TYR A N 1
ATOM 683 C CA . TYR A 1 91 ? -10.844 9.139 3.513 1.00 75.12 91 TYR A CA 1
ATOM 684 C C . TYR A 1 91 ? -11.647 7.979 2.910 1.00 75.12 91 TYR A C 1
ATOM 686 O O . TYR A 1 91 ? -12.696 8.179 2.304 1.00 75.12 91 TYR A O 1
ATOM 694 N N . ALA A 1 92 ? -11.139 6.759 3.079 1.00 81.44 92 ALA A N 1
ATOM 695 C CA . ALA A 1 92 ? -11.765 5.525 2.612 1.00 81.44 92 ALA A CA 1
ATOM 696 C C . ALA A 1 92 ? -12.658 4.912 3.707 1.00 81.44 92 ALA A C 1
ATOM 698 O O . ALA A 1 92 ? -12.554 3.724 4.005 1.00 81.44 92 ALA A O 1
ATOM 699 N N . LEU A 1 93 ? -13.487 5.746 4.3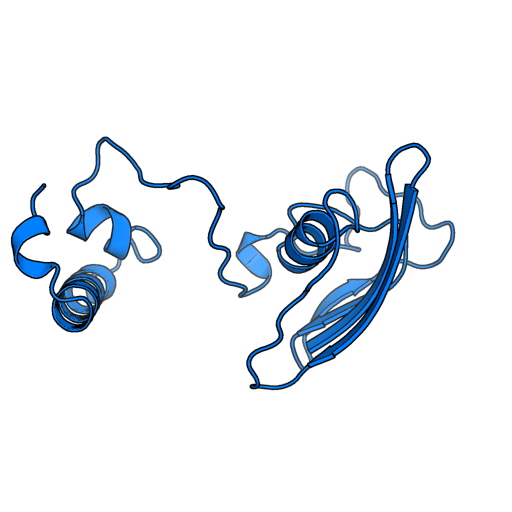43 1.00 88.88 93 LEU A N 1
ATOM 700 C CA . LEU A 1 93 ? -14.456 5.301 5.343 1.00 88.88 93 LEU A CA 1
ATOM 701 C C . LEU A 1 93 ? -15.711 4.764 4.655 1.00 88.88 93 LEU A C 1
ATOM 703 O O . LEU A 1 93 ? -16.142 5.285 3.625 1.00 88.88 93 LEU A O 1
ATOM 707 N N . PHE A 1 94 ? -16.322 3.749 5.251 1.00 90.31 94 PHE A N 1
ATOM 708 C CA . PHE A 1 94 ? -17.647 3.280 4.889 1.00 90.31 94 PHE A CA 1
ATOM 709 C C . PHE A 1 94 ? -18.676 4.221 5.524 1.00 90.31 94 PHE A C 1
ATOM 711 O O . PHE A 1 94 ? -18.840 4.206 6.744 1.00 90.31 94 PHE A O 1
ATOM 718 N N . PRO A 1 95 ? -19.387 5.042 4.730 1.00 90.94 95 PRO A N 1
ATOM 719 C CA . PRO A 1 95 ? -20.226 6.121 5.261 1.00 90.94 95 PRO A CA 1
ATOM 720 C C . PRO A 1 95 ? -21.497 5.627 5.965 1.00 90.94 95 PRO A C 1
ATOM 722 O O . PRO A 1 95 ? -22.219 6.416 6.558 1.00 90.94 95 PRO A O 1
ATOM 725 N N . HIS A 1 96 ? -21.802 4.336 5.843 1.00 92.44 96 HIS A N 1
ATOM 726 C CA . HIS A 1 96 ? -22.948 3.673 6.461 1.00 92.44 96 HIS A CA 1
ATOM 727 C C . HIS A 1 96 ? -22.565 2.886 7.721 1.00 92.44 96 HIS A C 1
ATOM 729 O O . HIS A 1 96 ? -23.432 2.246 8.306 1.00 92.44 96 HIS A O 1
ATOM 735 N N . LEU A 1 97 ? -21.281 2.890 8.087 1.00 92.75 97 LEU A N 1
ATOM 736 C CA . LEU A 1 97 ? -20.763 2.263 9.293 1.00 92.75 97 LEU A CA 1
ATOM 737 C C . LEU A 1 97 ? -20.398 3.351 10.298 1.00 92.75 97 LEU A C 1
ATOM 739 O O . LEU A 1 97 ? -19.910 4.412 9.902 1.00 92.75 97 LEU A O 1
ATOM 743 N N . THR A 1 98 ? -20.569 3.066 11.583 1.00 93.38 98 THR A N 1
ATOM 744 C CA . THR A 1 98 ? -20.079 3.949 12.642 1.00 93.38 98 THR A CA 1
ATOM 745 C C . THR A 1 98 ? -18.547 4.007 12.662 1.00 93.38 98 THR A C 1
ATOM 747 O O . THR A 1 98 ? -17.862 3.200 12.022 1.00 93.38 98 THR A O 1
ATOM 750 N N . ALA A 1 99 ? -17.962 4.939 13.413 1.00 92.38 99 ALA A N 1
ATOM 751 C CA . ALA A 1 99 ? -16.515 4.997 13.610 1.00 92.38 99 ALA A CA 1
ATOM 752 C C . ALA A 1 99 ? -15.957 3.687 14.202 1.00 92.38 99 ALA A C 1
ATOM 754 O O . ALA A 1 99 ? -14.921 3.203 13.743 1.00 92.38 99 ALA A O 1
ATOM 755 N N . GLU A 1 100 ? -16.646 3.085 15.179 1.00 92.50 100 GLU A N 1
ATOM 756 C CA . GLU A 1 100 ? -16.273 1.781 15.747 1.00 92.50 100 GLU A CA 1
ATOM 757 C C . GLU A 1 100 ? -16.305 0.682 14.680 1.00 92.50 100 GLU A C 1
ATOM 759 O O . GLU A 1 100 ? -15.336 -0.064 14.532 1.00 92.50 100 GLU A O 1
ATOM 764 N N . GLU A 1 101 ? -17.380 0.618 13.894 1.00 91.56 101 GLU A N 1
ATOM 765 C CA . GLU A 1 101 ? -17.556 -0.381 12.839 1.00 91.56 101 GLU A CA 1
ATOM 766 C C . GLU A 1 101 ? -16.524 -0.223 11.716 1.00 91.56 101 GLU A C 1
ATOM 768 O O . GLU A 1 101 ? -15.991 -1.220 11.230 1.00 91.56 101 GLU A O 1
ATOM 773 N N . ASN A 1 102 ? -16.171 1.012 11.344 1.00 91.81 102 ASN A N 1
ATOM 774 C CA . ASN A 1 102 ? -15.105 1.296 10.381 1.00 91.81 102 ASN A CA 1
ATOM 775 C C . ASN A 1 102 ? -13.747 0.758 10.853 1.00 91.81 102 ASN A C 1
ATOM 777 O O . ASN A 1 102 ? -13.019 0.144 10.071 1.00 91.81 102 ASN A O 1
ATOM 781 N N . VAL A 1 103 ? -13.402 0.964 12.129 1.00 90.81 103 VAL A N 1
ATOM 782 C CA . VAL A 1 103 ? -12.136 0.478 12.701 1.00 90.81 103 VAL A CA 1
ATOM 783 C C . VAL A 1 103 ? -12.155 -1.049 12.850 1.00 90.81 103 VAL A C 1
ATOM 785 O O . VAL A 1 103 ? -11.172 -1.719 12.519 1.00 90.81 103 VAL A O 1
ATOM 788 N N . ALA A 1 104 ? -13.280 -1.621 13.284 1.00 90.75 104 ALA A N 1
ATOM 789 C CA . ALA A 1 104 ? -13.453 -3.064 13.442 1.00 90.75 104 ALA A CA 1
ATOM 790 C C . ALA A 1 104 ? -13.542 -3.818 12.101 1.00 90.75 104 ALA A C 1
ATOM 792 O O . ALA A 1 104 ? -13.287 -5.023 12.066 1.00 90.75 104 ALA A O 1
ATOM 793 N N . PHE A 1 105 ? -13.866 -3.131 10.997 1.00 88.19 105 PHE A N 1
ATOM 794 C CA . PHE A 1 105 ? -14.182 -3.730 9.695 1.00 88.19 105 PHE A CA 1
ATOM 795 C C . PHE A 1 105 ? -13.145 -4.755 9.220 1.00 88.19 105 PHE A C 1
ATOM 797 O O . PHE A 1 105 ? -13.499 -5.833 8.749 1.00 88.19 105 PHE A O 1
ATOM 804 N N . SER A 1 106 ? -11.853 -4.455 9.392 1.00 79.50 106 SER A N 1
ATOM 805 C CA . SER A 1 106 ? -10.756 -5.338 8.961 1.00 79.50 106 SER A CA 1
ATOM 806 C C . SER A 1 106 ? -10.709 -6.693 9.683 1.00 79.50 106 SER A C 1
ATOM 808 O O . SER A 1 106 ? -10.059 -7.619 9.198 1.00 79.50 106 SER A O 1
ATOM 810 N N . ARG A 1 107 ? -11.396 -6.812 10.825 1.00 80.44 107 ARG A N 1
ATOM 811 C CA . ARG A 1 107 ? -11.461 -8.012 11.667 1.00 80.44 107 ARG A CA 1
ATOM 812 C C . ARG A 1 107 ? -12.876 -8.588 11.784 1.00 80.44 107 ARG A C 1
ATOM 814 O O . ARG A 1 107 ? -13.057 -9.591 12.458 1.00 80.44 107 ARG A O 1
ATOM 821 N N . TRP A 1 108 ? -13.887 -8.011 11.136 1.00 68.12 108 TRP A N 1
ATOM 822 C CA . TRP A 1 108 ? -15.263 -8.513 11.224 1.00 68.12 108 TRP A CA 1
ATOM 823 C C . TRP A 1 108 ? -15.402 -9.926 10.610 1.00 68.12 108 TRP A C 1
ATOM 825 O O . TRP A 1 108 ? -14.847 -10.162 9.532 1.00 68.12 108 TRP A O 1
ATOM 835 N N . PRO A 1 109 ? -16.160 -10.872 11.215 1.00 58.31 109 PRO A N 1
ATOM 836 C CA . PRO A 1 109 ? -17.014 -10.760 12.408 1.00 58.31 109 PRO A CA 1
ATOM 837 C C . PRO A 1 109 ? -16.342 -11.210 13.724 1.00 58.31 109 PRO A C 1
ATOM 839 O O . PRO A 1 109 ? -17.036 -11.612 14.657 1.00 58.31 109 PRO A O 1
ATOM 842 N N . ASP A 1 110 ? -15.012 -11.209 13.806 1.00 72.56 110 ASP A N 1
ATOM 843 C CA . ASP A 1 110 ? -14.280 -11.661 14.991 1.00 72.56 110 ASP A CA 1
ATOM 844 C C . ASP A 1 110 ? -14.660 -10.838 16.238 1.00 72.56 110 ASP A C 1
ATOM 846 O O . ASP A 1 110 ? -14.663 -9.603 16.205 1.00 72.56 110 ASP A O 1
ATOM 850 N N . ARG A 1 111 ? -14.964 -11.516 17.357 1.00 62.31 111 ARG A N 1
ATOM 851 C CA . ARG A 1 111 ? -15.266 -10.858 18.643 1.00 62.31 111 ARG A CA 1
ATOM 852 C C . ARG A 1 111 ? -14.095 -10.002 19.122 1.00 62.31 111 ARG A C 1
ATOM 854 O O . ARG A 1 111 ? -14.330 -8.966 19.744 1.00 62.31 111 ARG A O 1
ATOM 861 N N . ASP A 1 112 ? -12.867 -10.384 18.782 1.00 77.38 112 ASP A N 1
ATOM 862 C CA . ASP A 1 112 ? -11.669 -9.614 19.120 1.00 77.38 112 ASP A CA 1
ATOM 863 C C . ASP A 1 112 ? -11.587 -8.288 18.348 1.00 77.38 112 ASP A C 1
ATOM 865 O O . ASP A 1 112 ? -10.963 -7.333 18.815 1.00 77.38 112 ASP A O 1
ATOM 869 N N . GLY A 1 113 ? -12.271 -8.180 17.203 1.00 78.88 113 GLY A N 1
ATOM 870 C CA . GLY A 1 113 ? -12.310 -6.961 16.398 1.00 78.88 113 GLY A CA 1
ATOM 871 C C . GLY A 1 113 ? -12.922 -5.773 17.139 1.00 78.88 113 GLY A C 1
ATOM 872 O O . GLY A 1 113 ? -12.400 -4.664 17.035 1.00 78.88 113 GLY A O 1
ATOM 873 N N . ARG A 1 114 ? -13.972 -6.012 17.936 1.00 80.81 114 ARG A N 1
ATOM 874 C CA . ARG A 1 114 ? -14.687 -4.960 18.673 1.00 80.81 114 ARG A CA 1
ATOM 875 C C . ARG A 1 114 ? -13.894 -4.407 19.860 1.00 80.81 114 ARG A C 1
ATOM 877 O O . ARG A 1 114 ? -13.831 -3.200 20.075 1.00 80.81 114 ARG A O 1
ATOM 884 N N . ASN A 1 115 ? -13.264 -5.286 20.636 1.00 86.12 115 ASN A N 1
ATOM 885 C CA . ASN A 1 115 ? -12.427 -4.847 21.754 1.00 86.12 115 ASN A CA 1
ATOM 886 C C . ASN A 1 115 ? -11.221 -4.056 21.238 1.00 86.12 115 ASN A C 1
ATOM 888 O O . ASN A 1 115 ? -10.902 -2.990 21.761 1.00 86.12 115 ASN A O 1
ATOM 892 N N . HIS A 1 116 ? -10.607 -4.536 20.155 1.00 87.56 116 HIS A N 1
ATOM 893 C CA . HIS A 1 116 ? -9.487 -3.851 19.528 1.00 87.56 116 HIS A CA 1
ATOM 894 C C . HIS A 1 116 ? -9.882 -2.492 18.929 1.00 87.56 116 HIS A C 1
ATOM 896 O O . HIS A 1 116 ? -9.110 -1.538 19.019 1.00 87.56 116 HIS A O 1
ATOM 902 N N . SER A 1 117 ? -11.082 -2.358 18.350 1.00 90.75 117 SER A N 1
ATOM 903 C CA . SER A 1 117 ? -11.535 -1.069 17.816 1.00 90.75 117 SER A CA 1
ATOM 904 C C . SER A 1 117 ? -11.740 -0.024 18.907 1.00 90.75 117 SER A C 1
ATOM 906 O O . SER A 1 117 ? -11.333 1.120 18.720 1.00 90.75 117 SER A O 1
ATOM 908 N N . LEU A 1 118 ? -12.313 -0.400 20.054 1.00 89.88 118 LEU A N 1
ATOM 909 C CA . LEU A 1 118 ? -12.475 0.515 21.189 1.00 89.88 118 LEU A CA 1
ATOM 910 C C . LEU A 1 118 ? -11.121 0.964 21.756 1.00 89.88 118 LEU A C 1
ATOM 912 O O . LEU A 1 118 ? -10.940 2.155 22.001 1.00 89.88 118 LEU A O 1
ATOM 916 N N . GLU A 1 119 ? -10.156 0.049 21.874 1.00 92.25 119 GLU A N 1
ATOM 917 C CA . GLU A 1 119 ? -8.784 0.370 22.294 1.00 92.25 119 GLU A CA 1
ATOM 918 C C . GLU A 1 119 ? -8.116 1.373 21.333 1.00 92.25 119 GLU A C 1
ATOM 920 O O . GLU A 1 119 ? -7.500 2.354 21.756 1.00 92.25 119 GLU A O 1
ATOM 925 N N . LEU A 1 120 ? -8.256 1.167 20.019 1.00 93.00 120 LEU A N 1
ATOM 926 C CA . LEU A 1 120 ? -7.717 2.086 19.013 1.00 93.00 120 LEU A CA 1
ATOM 927 C C . LEU A 1 120 ? -8.394 3.461 19.069 1.00 93.00 120 LEU A C 1
ATOM 929 O O . LEU A 1 120 ? -7.707 4.478 18.960 1.00 93.00 120 LEU A O 1
ATOM 933 N N . LEU A 1 121 ? -9.715 3.510 19.260 1.00 94.38 121 LEU A N 1
ATOM 934 C CA . LEU A 1 121 ? -10.445 4.768 19.414 1.00 94.38 121 LEU A CA 1
ATOM 935 C C . LEU A 1 121 ? -10.005 5.521 20.672 1.00 94.38 121 LEU A C 1
ATOM 937 O O . LEU A 1 121 ? -9.813 6.733 20.606 1.00 94.38 121 LEU A O 1
ATOM 941 N N . GLU A 1 122 ? -9.789 4.825 21.786 1.00 95.62 122 GLU A N 1
ATOM 942 C CA . GLU A 1 122 ? -9.278 5.424 23.020 1.00 95.62 122 GLU A CA 1
ATOM 943 C C . GLU A 1 122 ? -7.876 6.009 22.821 1.00 95.62 122 GLU A C 1
ATOM 945 O O . GLU A 1 122 ? -7.650 7.185 23.113 1.00 95.62 122 GLU A O 1
ATOM 950 N N . ARG A 1 123 ? -6.957 5.244 22.217 1.00 95.50 123 ARG A N 1
ATOM 951 C CA . ARG A 1 123 ? -5.590 5.705 21.905 1.00 95.50 123 ARG A CA 1
ATOM 952 C C . ARG A 1 123 ? -5.560 6.940 21.005 1.00 95.50 123 ARG A C 1
ATOM 954 O O . ARG A 1 123 ? -4.619 7.725 21.083 1.00 95.50 123 ARG A O 1
ATOM 961 N N . MET A 1 124 ? -6.578 7.113 20.165 1.00 94.25 124 MET A N 1
ATOM 962 C CA . MET A 1 124 ? -6.727 8.264 19.271 1.00 94.25 124 MET A CA 1
ATOM 963 C C . MET A 1 124 ? -7.603 9.381 19.861 1.00 94.25 124 MET A C 1
ATOM 965 O O . MET A 1 124 ? -7.813 10.396 19.204 1.00 94.25 124 MET A O 1
ATOM 969 N N . SER A 1 125 ? -8.108 9.231 21.094 1.00 95.44 125 SER A N 1
ATOM 970 C CA . SER A 1 125 ? -9.054 10.160 21.741 1.00 95.44 125 SER A CA 1
ATOM 971 C C . SER A 1 125 ? -10.388 10.342 20.988 1.00 95.44 125 SER A C 1
ATOM 973 O O . SER A 1 125 ? -11.024 11.395 21.051 1.00 95.44 125 SER A O 1
ATOM 975 N N . LEU A 1 126 ? -10.844 9.302 20.285 1.00 95.19 126 LEU A N 1
ATOM 976 C CA . LEU A 1 126 ? -12.037 9.298 19.426 1.00 95.19 126 LEU A CA 1
ATOM 977 C C . LEU A 1 126 ? -13.218 8.497 19.996 1.00 95.19 126 LEU A C 1
ATOM 979 O O . LEU A 1 126 ? -14.223 8.330 19.311 1.00 95.19 126 LEU A O 1
ATOM 983 N N . THR A 1 127 ? -13.158 8.033 21.248 1.00 93.88 127 THR A N 1
ATOM 984 C CA . THR A 1 127 ? -14.222 7.215 21.870 1.00 93.88 127 THR A CA 1
ATOM 985 C C . THR A 1 127 ? -15.608 7.873 21.806 1.00 93.88 127 THR A C 1
ATOM 987 O O . THR A 1 127 ? -16.615 7.198 21.617 1.00 93.88 127 THR A O 1
ATOM 990 N N . HIS A 1 128 ? -15.673 9.204 21.879 1.00 94.12 128 HIS A N 1
ATOM 991 C CA . HIS A 1 128 ? -16.918 9.976 21.777 1.00 94.12 128 HIS A CA 1
ATOM 992 C C . HIS A 1 128 ? -17.573 9.944 20.378 1.00 94.12 128 HIS A C 1
ATOM 994 O O . HIS A 1 128 ? -18.722 10.357 20.231 1.00 94.12 128 HIS A O 1
ATOM 1000 N N . LEU A 1 129 ? -16.859 9.466 19.351 1.00 93.88 129 LEU A N 1
ATOM 1001 C CA . LEU A 1 129 ? -17.367 9.278 17.990 1.00 93.88 129 LEU A CA 1
ATOM 1002 C C . LEU A 1 129 ? -17.744 7.825 17.687 1.00 93.88 129 LEU A C 1
ATOM 1004 O O . LEU A 1 129 ? -18.239 7.575 16.598 1.00 93.88 129 LEU A O 1
ATOM 1008 N N . ALA A 1 130 ? -17.544 6.880 18.614 1.00 91.88 130 ALA A N 1
ATOM 1009 C CA . ALA A 1 130 ? -17.672 5.442 18.348 1.00 91.88 130 ALA A CA 1
ATOM 1010 C C . ALA A 1 130 ? -18.991 5.047 17.656 1.00 91.88 130 ALA A C 1
ATOM 1012 O O . ALA A 1 130 ? -18.976 4.223 16.748 1.00 91.88 130 ALA A O 1
ATOM 1013 N N . GLY A 1 131 ? -20.111 5.660 18.055 1.00 91.06 131 GLY A N 1
ATOM 1014 C CA . GLY A 1 131 ? -21.442 5.389 17.499 1.00 91.06 131 GLY A CA 1
ATOM 1015 C C . GLY A 1 131 ? -21.902 6.327 16.376 1.00 91.06 131 GLY A C 1
ATOM 1016 O O . GLY A 1 131 ? -23.087 6.305 16.053 1.00 91.06 131 GLY A O 1
ATOM 1017 N N . ARG A 1 132 ? -21.026 7.191 15.849 1.00 85.50 132 ARG A N 1
ATOM 1018 C CA . ARG A 1 132 ? -21.340 8.143 14.768 1.00 85.50 132 ARG A CA 1
ATOM 1019 C C . ARG A 1 132 ? -20.876 7.638 13.419 1.00 85.50 132 ARG A C 1
ATOM 1021 O O . ARG A 1 132 ? -19.826 6.963 13.403 1.00 85.50 132 ARG A O 1
#

Radius of gyration: 18.02 Å; chains: 1; bounding box: 39×33×44 Å